Protein AF-A0A6A4GY81-F1 (afdb_monomer)

Mean predicted aligned error: 13.34 Å

Organism: NCBI:txid1447944

Radius of gyration: 25.25 Å; Cα contacts (8 Å, |Δi|>4): 95; chains: 1; bounding box: 74×43×61 Å

Sequence (152 aa):
MVQGQRKRLVINARKNVISGAVQDCKSGSLYVTAAQQQGLAISSLWHCDHGYKSLAEAHKPFQKLSAIEKQEMRDWLKGLDDFGIHVTHKIIIACANDILAERGSNETVRKTWIWKYMMHFPKLKTAPSEKKEVVQSPAKRDPVRLEKFSGL

Solvent-accessible surface area (backbone atoms only — not comparable to full-atom values): 9412 Å² total; per-residue (Å²): 140,64,69,70,63,52,54,52,50,53,53,50,52,52,52,52,43,53,53,49,30,48,49,39,36,74,75,70,42,54,60,65,58,25,19,58,79,56,75,44,58,50,68,59,53,52,40,50,68,73,64,51,68,52,71,74,59,67,46,51,83,77,42,94,62,54,76,64,56,56,46,54,54,46,56,52,50,49,50,38,42,77,72,70,44,76,41,29,66,65,58,56,42,48,55,56,30,50,58,30,47,77,71,70,42,92,62,73,74,52,75,72,50,51,56,56,54,42,68,75,41,78,82,66,74,62,48,79,74,74,82,72,74,81,76,83,75,92,76,81,86,80,81,84,77,90,78,86,93,80,88,132

pLDDT: mean 77.0, std 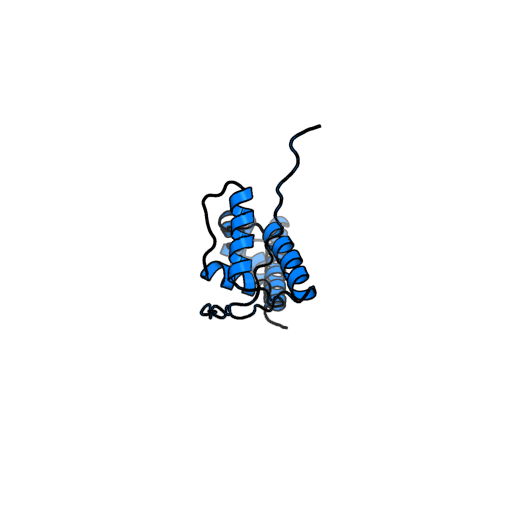18.36, range [30.58, 93.94]

Structure (mmCIF, N/CA/C/O backbone):
data_AF-A0A6A4GY81-F1
#
_entry.id   AF-A0A6A4GY81-F1
#
loop_
_atom_site.group_PDB
_atom_site.id
_atom_site.type_symbol
_atom_site.label_atom_id
_atom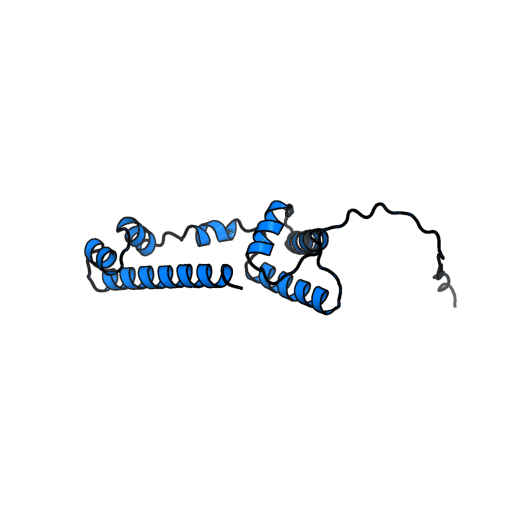_site.label_alt_id
_atom_site.label_comp_id
_atom_site.label_asym_id
_atom_site.label_entity_id
_atom_site.label_seq_id
_atom_site.pdbx_PDB_ins_code
_atom_site.Cartn_x
_atom_site.Cartn_y
_atom_site.Cartn_z
_atom_site.occupancy
_atom_site.B_iso_or_equiv
_atom_site.auth_seq_id
_atom_site.auth_comp_id
_atom_site.auth_asym_id
_atom_site.auth_atom_id
_atom_site.pdbx_PDB_model_num
ATOM 1 N N . MET A 1 1 ? -11.364 -6.048 -16.252 1.00 47.47 1 MET A N 1
ATOM 2 C CA . MET A 1 1 ? -11.069 -5.022 -15.219 1.00 47.47 1 MET A CA 1
ATOM 3 C C . MET A 1 1 ? -12.068 -5.167 -14.071 1.00 47.47 1 MET A C 1
ATOM 5 O O . MET A 1 1 ? -13.153 -4.642 -14.221 1.00 47.47 1 MET A O 1
ATOM 9 N N . VAL A 1 2 ? -11.807 -5.924 -12.988 1.00 54.62 2 VAL A N 1
ATOM 10 C CA . VAL A 1 2 ? -12.863 -6.119 -11.948 1.00 54.62 2 VAL A CA 1
ATOM 11 C C . VAL A 1 2 ? -12.344 -6.281 -10.503 1.00 54.62 2 VAL A C 1
ATOM 13 O O . VAL A 1 2 ? -12.930 -5.737 -9.572 1.00 54.62 2 VAL A O 1
ATOM 16 N N . GLN A 1 3 ? -11.219 -6.965 -10.264 1.00 51.91 3 GLN A N 1
ATOM 17 C CA . GLN A 1 3 ? -10.859 -7.398 -8.897 1.00 51.91 3 GLN A CA 1
ATOM 18 C C . GLN A 1 3 ? -10.304 -6.283 -7.981 1.00 51.91 3 GLN A C 1
ATOM 20 O O . GLN A 1 3 ? -10.626 -6.219 -6.794 1.00 51.91 3 GLN A O 1
ATOM 25 N N . GLY A 1 4 ? -9.495 -5.361 -8.520 1.00 57.28 4 GLY A N 1
ATOM 26 C CA . GLY A 1 4 ? -8.849 -4.305 -7.723 1.00 57.28 4 GLY A CA 1
ATOM 27 C C . GLY A 1 4 ? -9.811 -3.221 -7.220 1.00 57.28 4 GLY A C 1
ATOM 28 O O . GLY A 1 4 ? -9.680 -2.757 -6.088 1.00 57.28 4 GLY A O 1
ATOM 29 N N . GLN A 1 5 ? -10.802 -2.846 -8.034 1.00 59.72 5 GLN A N 1
ATOM 30 C CA . GLN A 1 5 ? -11.825 -1.862 -7.660 1.00 59.72 5 GLN A CA 1
ATOM 31 C C . GLN A 1 5 ? -12.788 -2.436 -6.618 1.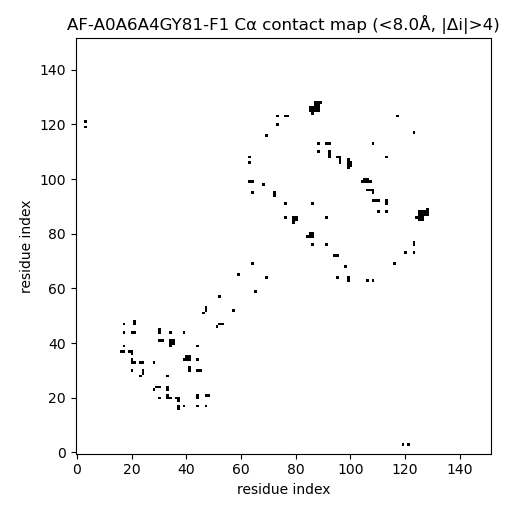00 59.72 5 GLN A C 1
ATOM 33 O O . GLN A 1 5 ? -13.040 -1.787 -5.606 1.00 59.72 5 GLN A O 1
ATOM 38 N N . ARG A 1 6 ? -13.221 -3.693 -6.788 1.00 67.56 6 ARG A N 1
ATOM 39 C CA . ARG A 1 6 ? -14.078 -4.390 -5.818 1.00 67.56 6 ARG A CA 1
ATOM 40 C C . ARG A 1 6 ? -13.444 -4.453 -4.428 1.00 67.56 6 ARG A C 1
ATOM 42 O O . ARG A 1 6 ? -14.098 -4.134 -3.443 1.00 67.56 6 ARG A O 1
ATOM 49 N N . LYS A 1 7 ? -12.152 -4.785 -4.336 1.00 69.88 7 LYS A N 1
ATOM 50 C CA . LYS A 1 7 ? -11.440 -4.840 -3.049 1.00 69.88 7 LYS A CA 1
ATOM 51 C C . LYS A 1 7 ? -11.381 -3.476 -2.350 1.00 69.88 7 LYS A C 1
ATOM 53 O O . LYS A 1 7 ? -11.562 -3.412 -1.139 1.00 69.88 7 LYS A O 1
ATOM 58 N N . ARG A 1 8 ? -11.159 -2.387 -3.097 1.00 72.00 8 ARG A N 1
ATOM 59 C CA . ARG A 1 8 ? -11.165 -1.019 -2.544 1.00 72.00 8 ARG A CA 1
ATOM 60 C C . ARG A 1 8 ? -12.550 -0.617 -2.040 1.00 72.00 8 ARG A C 1
ATOM 62 O O . ARG A 1 8 ? -12.645 -0.080 -0.944 1.00 72.00 8 ARG A O 1
ATOM 69 N N . LEU A 1 9 ? -13.600 -0.934 -2.798 1.00 76.06 9 LEU A N 1
ATOM 70 C CA . LEU A 1 9 ? -14.984 -0.677 -2.396 1.00 76.06 9 LEU A CA 1
ATOM 71 C C . LEU A 1 9 ? -15.335 -1.405 -1.096 1.00 76.06 9 LEU A C 1
ATOM 73 O O . LEU A 1 9 ? -15.856 -0.781 -0.182 1.00 76.06 9 LEU A O 1
ATOM 77 N N . VAL A 1 10 ? -14.967 -2.683 -0.969 1.00 82.19 10 VAL A N 1
ATOM 78 C CA . VAL A 1 10 ? -15.194 -3.463 0.261 1.00 82.19 10 VAL A CA 1
ATOM 79 C C . VAL A 1 10 ? -14.436 -2.876 1.456 1.00 82.19 10 VAL A C 1
ATOM 81 O O . VAL A 1 10 ? -14.988 -2.787 2.550 1.00 82.19 10 VAL A O 1
ATOM 84 N N . ILE A 1 11 ? -13.184 -2.443 1.266 1.00 79.81 11 ILE A N 1
ATOM 85 C CA . ILE A 1 11 ? -12.396 -1.806 2.334 1.00 79.81 11 ILE A CA 1
ATOM 86 C C . ILE A 1 11 ? -13.042 -0.486 2.773 1.00 79.81 11 ILE A C 1
ATOM 88 O O . ILE A 1 11 ? -13.163 -0.249 3.972 1.00 79.81 11 ILE A O 1
ATOM 92 N N . ASN A 1 12 ? -13.469 0.353 1.828 1.00 82.75 12 ASN A N 1
ATOM 93 C CA . ASN A 1 12 ? -14.123 1.625 2.138 1.00 82.75 12 ASN A CA 1
ATOM 94 C C . ASN A 1 12 ? -15.480 1.412 2.816 1.00 82.75 12 ASN A C 1
ATOM 96 O O . ASN A 1 12 ? -15.752 2.050 3.826 1.00 82.75 12 ASN A O 1
ATOM 100 N N . ALA A 1 13 ? -16.285 0.464 2.328 1.00 85.75 13 ALA A N 1
ATOM 101 C CA . ALA A 1 13 ? -17.547 0.092 2.956 1.00 85.75 13 ALA A CA 1
ATOM 102 C C . ALA A 1 13 ? -17.325 -0.344 4.410 1.00 85.75 13 ALA A C 1
ATOM 104 O O . ALA A 1 13 ? -17.958 0.185 5.317 1.00 85.75 13 ALA A O 1
ATOM 105 N N . ARG A 1 14 ? -16.345 -1.222 4.658 1.00 84.88 14 ARG A N 1
ATOM 106 C CA . ARG A 1 14 ? -16.007 -1.660 6.019 1.00 84.88 14 ARG A CA 1
ATOM 107 C C . ARG A 1 14 ? -15.552 -0.504 6.914 1.00 84.88 14 ARG A C 1
ATOM 109 O O . ARG A 1 14 ? -15.917 -0.476 8.083 1.00 84.88 14 ARG A O 1
ATOM 116 N N . LYS A 1 15 ? -14.767 0.442 6.389 1.00 85.75 15 LYS A N 1
ATOM 117 C CA . LYS A 1 15 ? -14.352 1.639 7.141 1.00 85.75 15 LYS A CA 1
ATOM 118 C C . LYS A 1 15 ? -15.545 2.505 7.541 1.00 85.75 15 LYS A C 1
ATOM 120 O O . LYS A 1 15 ? -15.596 2.942 8.684 1.00 85.75 15 LYS A O 1
ATOM 125 N N . ASN A 1 16 ? -16.498 2.704 6.634 1.00 88.75 16 ASN A N 1
ATOM 126 C CA . ASN A 1 16 ? -17.700 3.490 6.906 1.00 88.75 16 ASN A CA 1
ATOM 127 C C . ASN A 1 16 ? -18.565 2.832 7.989 1.00 88.75 16 ASN A C 1
ATOM 129 O O . ASN A 1 16 ? -18.971 3.507 8.925 1.00 88.75 16 ASN A O 1
ATOM 133 N N . VAL A 1 17 ? -18.765 1.513 7.904 1.00 90.56 17 VAL A N 1
ATOM 134 C CA . VAL A 1 17 ? -19.529 0.730 8.893 1.00 90.56 17 VAL A CA 1
ATOM 135 C C . VAL A 1 17 ? -18.899 0.825 10.290 1.00 90.56 17 VAL A C 1
ATOM 137 O O . VAL A 1 17 ? -19.594 1.074 11.269 1.00 90.56 17 VAL A O 1
ATOM 140 N N . ILE A 1 18 ? -17.570 0.697 10.393 1.00 88.06 18 ILE A N 1
ATOM 141 C CA . ILE A 1 18 ? -16.850 0.852 11.670 1.00 88.06 18 ILE A CA 1
ATOM 142 C C . ILE A 1 18 ? -16.957 2.288 12.194 1.00 88.06 18 ILE A C 1
ATOM 144 O O . ILE A 1 18 ? -17.191 2.485 13.381 1.00 88.06 18 ILE A O 1
ATOM 148 N N . SER A 1 19 ? -16.800 3.289 11.324 1.00 87.44 19 SER A N 1
ATOM 149 C CA . SER A 1 19 ? -16.911 4.697 11.715 1.00 87.44 19 SER A CA 1
ATOM 150 C C . SER A 1 19 ? -18.305 5.037 12.242 1.00 87.44 19 SER A C 1
ATOM 152 O O . SER A 1 19 ? -18.403 5.763 13.227 1.00 87.44 19 SER A O 1
ATOM 154 N N . GLY A 1 20 ? -19.357 4.507 11.610 1.00 90.38 20 GLY A N 1
ATOM 155 C CA . GLY A 1 20 ? -20.738 4.666 12.067 1.00 90.38 20 GLY A CA 1
ATOM 156 C C . GLY A 1 20 ? -20.939 4.047 13.447 1.00 90.38 20 GLY A C 1
ATOM 157 O O . GLY A 1 20 ? -21.312 4.747 14.377 1.00 90.38 20 GLY A O 1
ATOM 158 N N . ALA A 1 21 ? -20.540 2.785 13.624 1.00 90.50 21 ALA A N 1
ATOM 159 C CA . ALA A 1 21 ? -20.648 2.097 14.911 1.00 90.50 21 ALA A CA 1
ATOM 160 C C . ALA A 1 21 ? -19.901 2.815 16.055 1.00 90.50 21 ALA A C 1
ATOM 162 O O . ALA A 1 21 ? -20.374 2.858 17.188 1.00 90.50 21 ALA A O 1
ATOM 163 N N . VAL A 1 22 ? -18.728 3.396 15.775 1.00 90.06 22 VAL A N 1
ATOM 164 C CA . VAL A 1 22 ? -17.975 4.196 16.757 1.00 90.06 22 VAL A CA 1
ATOM 165 C C . VAL A 1 22 ? -18.722 5.487 17.108 1.00 90.06 22 VAL A C 1
ATOM 167 O O . VAL A 1 22 ? -18.735 5.893 18.269 1.00 90.06 22 VAL A O 1
ATOM 170 N N . GLN A 1 23 ? -19.351 6.145 16.130 1.00 90.31 23 GLN A N 1
ATOM 171 C CA . GLN A 1 23 ? -20.192 7.316 16.390 1.00 90.31 23 GLN A CA 1
ATOM 172 C C . GLN A 1 23 ? -21.431 6.954 17.214 1.00 90.31 23 GLN A C 1
ATOM 174 O O . GLN A 1 23 ? -21.744 7.678 18.157 1.00 90.31 23 GLN A O 1
ATOM 179 N N . ASP A 1 24 ? -22.064 5.816 16.934 1.00 90.44 24 ASP A N 1
ATOM 180 C CA . ASP A 1 24 ? -23.208 5.317 17.700 1.00 90.44 24 ASP A CA 1
ATOM 181 C C . ASP A 1 24 ? -22.819 5.104 19.173 1.00 90.44 24 ASP A C 1
ATOM 183 O O . ASP A 1 24 ? -23.519 5.579 20.071 1.00 90.44 24 ASP A O 1
ATOM 187 N N . CYS A 1 25 ? -21.651 4.504 19.442 1.00 88.44 25 CYS A N 1
ATOM 188 C CA . CYS A 1 25 ? -21.113 4.386 20.802 1.00 88.44 25 CYS A CA 1
ATOM 189 C C . CYS A 1 25 ? -20.886 5.751 21.468 1.00 88.44 25 CYS A C 1
ATOM 191 O O . CYS A 1 25 ? -21.260 5.952 22.622 1.00 88.44 25 CYS A O 1
ATOM 193 N N . LYS A 1 26 ? -20.325 6.720 20.736 1.00 89.81 26 LYS A N 1
ATOM 194 C CA . LYS A 1 26 ? -20.102 8.085 21.247 1.00 89.81 26 LYS A CA 1
ATOM 195 C C . LYS A 1 26 ? -21.401 8.842 21.521 1.00 89.81 26 LYS A C 1
ATOM 197 O O . LYS A 1 26 ? -21.423 9.691 22.405 1.00 89.81 26 LYS A O 1
ATOM 202 N N . SER A 1 27 ? -22.469 8.528 20.791 1.00 89.06 27 SER A N 1
ATOM 203 C CA . SER A 1 27 ? -23.808 9.091 20.999 1.00 89.06 27 SER A CA 1
ATOM 204 C C . SER A 1 27 ? -24.559 8.481 22.193 1.00 89.06 27 SER A C 1
ATOM 206 O O . SER A 1 27 ? -25.656 8.930 22.512 1.00 89.06 27 SER A O 1
ATOM 208 N N . GLY A 1 28 ? -23.966 7.491 22.874 1.00 88.31 28 GLY A N 1
ATOM 209 C CA . GLY A 1 28 ? -24.522 6.856 24.072 1.00 88.31 28 GLY A CA 1
ATOM 210 C C . GLY A 1 28 ? -25.039 5.431 23.859 1.00 88.31 28 GLY A C 1
ATOM 211 O O . GLY A 1 28 ? -25.575 4.838 24.795 1.00 88.31 28 GLY A O 1
ATOM 212 N N . SER A 1 29 ? -24.881 4.852 22.665 1.00 89.81 29 SER A N 1
ATOM 213 C CA . SER A 1 29 ? -25.249 3.451 22.434 1.00 89.81 29 SER A CA 1
ATOM 214 C C . SER A 1 29 ? -24.252 2.494 23.089 1.00 89.81 29 SER A C 1
ATOM 216 O O . SER A 1 29 ? -23.045 2.725 23.099 1.00 89.81 29 SER A O 1
ATOM 218 N N . LEU A 1 30 ? -24.743 1.360 23.589 1.00 90.44 30 LEU A N 1
ATOM 219 C CA . LEU A 1 30 ? -23.872 0.274 24.038 1.00 90.44 30 LEU A CA 1
ATOM 220 C C . LEU A 1 30 ? -23.153 -0.363 22.839 1.00 90.44 30 LEU A C 1
ATOM 222 O O . LEU A 1 30 ? -23.752 -0.543 21.776 1.00 90.44 30 LEU A O 1
ATOM 226 N N . TYR A 1 31 ? -21.906 -0.808 23.037 1.00 88.25 31 TYR A N 1
ATOM 227 C CA . TYR A 1 31 ? -21.113 -1.486 21.999 1.00 88.25 31 TYR A CA 1
ATOM 228 C C . TYR A 1 31 ? -21.837 -2.671 21.356 1.00 88.25 31 TYR A C 1
ATOM 230 O O . TYR A 1 31 ? -21.686 -2.907 20.162 1.00 88.25 31 TYR A O 1
ATOM 238 N N . VAL A 1 32 ? -22.616 -3.423 22.139 1.00 91.44 32 VAL A N 1
ATOM 239 C CA . VAL A 1 32 ? -23.379 -4.578 21.646 1.00 91.44 32 VAL A CA 1
ATOM 240 C C . VAL A 1 32 ? -24.412 -4.134 20.613 1.00 91.44 32 VAL A C 1
ATOM 242 O O . VAL A 1 32 ? -24.449 -4.681 19.514 1.00 91.44 32 VAL A O 1
ATOM 245 N N . THR A 1 33 ? -25.192 -3.103 20.939 1.00 91.56 33 THR A N 1
ATOM 246 C CA . THR A 1 33 ? -26.249 -2.562 20.080 1.00 91.56 33 THR A CA 1
ATOM 247 C C . THR A 1 33 ? -25.669 -1.937 18.814 1.00 91.56 33 THR A C 1
ATOM 249 O O . THR A 1 33 ? -26.100 -2.276 17.714 1.00 91.56 33 THR A O 1
ATOM 252 N N . ALA A 1 34 ? -24.640 -1.097 18.957 1.00 91.12 34 ALA A N 1
ATOM 253 C CA . ALA A 1 34 ? -23.968 -0.452 17.829 1.00 91.12 34 ALA A CA 1
ATOM 254 C C . ALA A 1 34 ? -23.310 -1.478 16.886 1.00 91.12 34 ALA A C 1
ATOM 256 O O . ALA A 1 34 ? -23.417 -1.380 15.664 1.00 91.12 34 ALA A O 1
ATOM 257 N N . ALA A 1 35 ? -22.669 -2.517 17.435 1.00 91.44 35 ALA A N 1
ATOM 258 C CA . ALA A 1 35 ? -22.069 -3.578 16.632 1.00 91.44 35 ALA A CA 1
ATOM 259 C C . ALA A 1 35 ? -23.127 -4.422 15.905 1.00 91.44 35 ALA A C 1
ATOM 261 O O . ALA A 1 35 ? -22.949 -4.727 14.727 1.00 91.44 35 ALA A O 1
ATOM 262 N N . GLN A 1 36 ? -24.235 -4.770 16.568 1.00 92.00 36 GLN A N 1
ATOM 263 C CA . GLN A 1 36 ? -25.322 -5.548 15.965 1.00 92.00 36 GLN A CA 1
ATOM 264 C C . GLN A 1 36 ? -26.012 -4.801 14.821 1.00 92.00 36 GLN A C 1
ATOM 266 O O . GLN A 1 36 ? -26.202 -5.383 13.755 1.00 92.00 36 GLN A O 1
ATOM 271 N N . GLN A 1 37 ? -26.323 -3.514 15.006 1.00 89.94 37 GLN A N 1
ATOM 272 C CA . GLN A 1 37 ? -26.940 -2.673 13.970 1.00 89.94 37 GLN A CA 1
ATOM 273 C C . GLN A 1 37 ? -26.091 -2.597 12.696 1.00 89.94 37 GLN A C 1
ATOM 275 O O . GLN A 1 37 ? -26.619 -2.554 11.589 1.00 89.94 37 GLN A O 1
ATOM 280 N N . GLN A 1 38 ? -24.769 -2.622 12.863 1.00 88.75 38 GLN A N 1
ATOM 281 C CA . GLN A 1 38 ? -23.792 -2.456 11.791 1.00 88.75 38 GLN A CA 1
ATOM 282 C C . GLN A 1 38 ? -23.212 -3.799 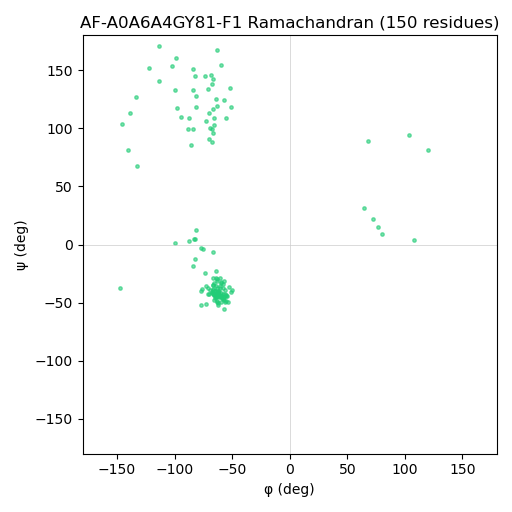11.294 1.00 88.75 38 GLN A C 1
ATOM 284 O O . GLN A 1 38 ? -22.351 -3.821 10.413 1.00 88.75 38 GLN A O 1
ATOM 289 N N . GLY A 1 39 ? -23.658 -4.937 11.844 1.00 89.31 39 GLY A N 1
ATOM 290 C CA . GLY A 1 39 ? -23.177 -6.272 11.468 1.00 89.31 39 GLY A CA 1
ATOM 291 C C . GLY A 1 39 ? -21.698 -6.527 11.795 1.00 89.31 39 GLY A C 1
ATOM 292 O O . GLY A 1 39 ? -21.008 -7.241 11.065 1.00 89.31 39 GLY A O 1
ATOM 293 N N . LEU A 1 40 ? -21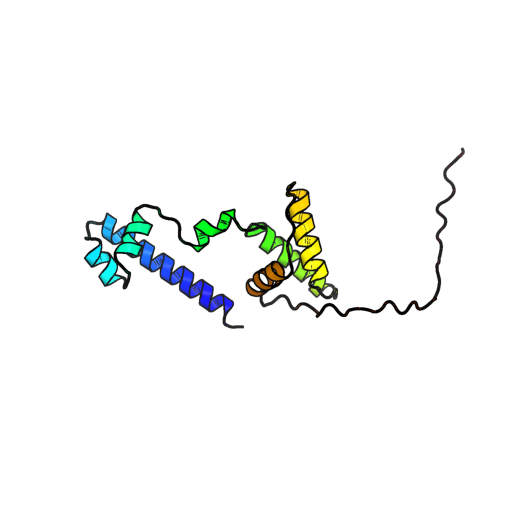.182 -5.922 12.866 1.00 88.69 40 LEU A N 1
ATOM 294 C CA . LEU A 1 40 ? -19.794 -6.039 13.312 1.00 88.69 40 LEU A CA 1
ATOM 295 C C . LEU A 1 40 ? -19.653 -6.994 14.500 1.00 88.69 40 LEU A C 1
ATOM 297 O O . LEU A 1 40 ? -20.544 -7.142 15.332 1.00 88.69 40 LEU A O 1
ATOM 301 N N . ALA A 1 41 ? -18.470 -7.592 14.637 1.00 89.94 41 ALA A N 1
ATOM 302 C CA . ALA A 1 41 ? -18.089 -8.235 15.887 1.00 89.94 41 ALA A CA 1
ATOM 303 C C . ALA A 1 41 ? -17.824 -7.167 16.963 1.00 89.94 41 ALA A C 1
ATOM 305 O O . ALA A 1 41 ? -17.084 -6.211 16.717 1.00 89.94 41 ALA A O 1
ATOM 306 N N . ILE A 1 42 ? -18.359 -7.371 18.170 1.00 90.81 42 ILE A N 1
ATOM 307 C CA . ILE A 1 42 ? -18.223 -6.438 19.305 1.00 90.81 42 ILE A CA 1
ATOM 308 C C . ILE A 1 42 ? -16.747 -6.151 19.609 1.00 90.81 42 ILE A C 1
ATOM 310 O O . ILE A 1 42 ? -16.356 -4.998 19.770 1.00 90.81 42 ILE A O 1
ATOM 314 N N . SER A 1 43 ? -15.903 -7.188 19.603 1.00 89.62 43 SER A N 1
ATOM 315 C CA . SER A 1 43 ? -14.459 -7.052 19.826 1.00 89.62 43 SER A CA 1
ATOM 316 C C . SER A 1 43 ? -13.780 -6.171 18.776 1.00 89.62 43 SER A C 1
ATOM 318 O O . SER A 1 43 ? -12.897 -5.386 19.107 1.00 89.62 43 SER A O 1
ATOM 320 N N . SER A 1 44 ? -14.211 -6.250 17.513 1.00 87.25 44 SER A N 1
ATOM 321 C CA . SER A 1 44 ? -13.670 -5.401 16.444 1.00 87.25 44 SER A CA 1
ATOM 322 C C . SER A 1 44 ? -14.025 -3.935 16.664 1.00 87.25 44 SER A C 1
ATOM 324 O O . SER A 1 44 ? -13.169 -3.076 16.473 1.00 87.25 44 SER A O 1
ATOM 326 N N . LEU A 1 45 ? -15.260 -3.655 17.088 1.00 89.06 45 LEU A N 1
ATOM 327 C CA . LEU A 1 45 ? -15.691 -2.299 17.411 1.00 89.06 45 LEU A CA 1
ATOM 328 C C . LEU A 1 45 ? -14.917 -1.740 18.609 1.00 89.06 45 LEU A C 1
ATOM 330 O O . LEU A 1 45 ? -14.392 -0.634 18.524 1.00 89.06 45 LEU A O 1
ATOM 334 N N . TRP A 1 46 ? -14.778 -2.531 19.676 1.00 90.25 46 TRP A N 1
ATOM 335 C CA . TRP A 1 46 ? -14.002 -2.158 20.858 1.00 90.25 46 TRP A CA 1
ATOM 336 C C . TRP A 1 46 ? -12.552 -1.809 20.497 1.00 90.25 46 TRP A C 1
ATOM 338 O O . TRP A 1 46 ? -12.080 -0.726 20.832 1.00 90.25 46 TRP A O 1
ATOM 348 N N . HIS A 1 47 ? -11.866 -2.667 19.732 1.00 88.12 47 HIS A N 1
ATOM 349 C CA . HIS A 1 47 ? -10.500 -2.399 19.277 1.00 88.12 47 HIS A CA 1
ATOM 350 C C . HIS A 1 47 ? -10.405 -1.107 18.454 1.00 88.12 47 HIS A C 1
ATOM 352 O O . HIS A 1 47 ? -9.514 -0.292 18.689 1.00 88.12 47 HIS A O 1
ATOM 358 N N . CYS A 1 48 ? -11.314 -0.897 17.501 1.00 84.81 48 CYS A N 1
ATOM 359 C CA . CYS A 1 48 ? -11.298 0.306 16.672 1.00 84.81 48 CYS A CA 1
ATOM 360 C C . CYS A 1 48 ? -11.554 1.587 17.478 1.00 84.81 48 CYS A C 1
ATOM 362 O O . CYS A 1 48 ? -10.882 2.587 17.235 1.00 84.81 48 CYS A O 1
ATOM 364 N N . ASP A 1 49 ? -12.474 1.551 18.440 1.00 87.00 49 ASP A N 1
ATOM 365 C CA . ASP A 1 49 ? -12.782 2.697 19.298 1.00 87.00 49 ASP A CA 1
ATOM 366 C C . ASP A 1 49 ? -11.610 3.063 20.228 1.00 87.00 49 ASP A C 1
ATOM 368 O O . ASP A 1 49 ? -11.295 4.235 20.410 1.00 87.00 49 ASP A O 1
ATOM 372 N N . HIS A 1 50 ? -10.861 2.061 20.697 1.00 88.06 50 HIS A N 1
ATOM 373 C CA . HIS A 1 50 ? -9.646 2.246 21.504 1.00 88.06 50 HIS A CA 1
ATOM 374 C C . HIS A 1 50 ? -8.396 2.564 20.660 1.00 88.06 50 HIS A C 1
ATOM 376 O O . HIS A 1 50 ? -7.268 2.505 21.150 1.00 88.06 50 HIS A O 1
ATOM 382 N N . GLY A 1 51 ? -8.570 2.890 19.375 1.00 83.00 51 GLY A N 1
ATOM 383 C CA . GLY A 1 51 ? -7.490 3.351 18.504 1.00 83.00 51 GLY A CA 1
ATOM 384 C C . GLY A 1 51 ? -6.554 2.252 17.996 1.00 83.00 51 GLY A C 1
ATOM 385 O O . GLY A 1 51 ? -5.483 2.562 17.462 1.00 83.00 51 GLY A O 1
ATOM 386 N N . TYR A 1 52 ? -6.930 0.972 18.109 1.00 84.50 52 TYR A N 1
ATOM 387 C CA . TYR A 1 52 ? -6.157 -0.093 17.477 1.00 84.50 52 TYR A CA 1
ATOM 388 C C . TYR A 1 52 ? -6.188 0.078 15.960 1.00 84.50 52 TYR A C 1
ATOM 390 O O . TYR A 1 52 ? -7.239 0.137 15.316 1.00 84.50 52 TYR A O 1
ATOM 398 N N . LYS A 1 53 ? -4.991 0.128 15.377 1.00 79.56 53 LYS A N 1
ATOM 399 C CA . LYS A 1 53 ? -4.807 0.243 13.933 1.00 79.56 53 LYS A CA 1
ATOM 400 C C . LYS A 1 53 ? -5.305 -1.022 13.250 1.00 79.56 53 LYS A C 1
ATOM 402 O O . LYS A 1 53 ? -5.071 -2.137 13.717 1.00 79.56 53 LYS A O 1
ATOM 407 N N . SER A 1 54 ? -5.923 -0.856 12.085 1.00 76.62 54 SER A N 1
ATOM 408 C CA . SER A 1 54 ? -6.239 -2.004 11.237 1.00 76.62 54 SER A CA 1
ATOM 409 C C . SER A 1 54 ? -4.958 -2.750 10.842 1.00 76.62 54 SER A C 1
ATOM 411 O O . SER A 1 54 ? -3.889 -2.147 10.739 1.00 76.62 54 SER A O 1
ATOM 413 N N . LEU A 1 55 ? -5.057 -4.048 10.532 1.00 76.62 55 LEU A N 1
ATOM 414 C CA . LEU A 1 55 ? -3.907 -4.838 10.064 1.00 76.62 55 LEU A CA 1
ATOM 415 C C . LEU A 1 55 ? -3.181 -4.154 8.891 1.00 76.62 55 LEU A C 1
ATOM 417 O O . LEU A 1 55 ? -1.955 -4.104 8.843 1.00 76.62 55 LEU A O 1
ATOM 421 N N . ALA A 1 56 ? -3.941 -3.568 7.961 1.00 73.44 56 ALA A N 1
ATOM 422 C CA . ALA A 1 56 ? -3.386 -2.847 6.821 1.00 73.44 56 ALA A CA 1
ATOM 423 C C . ALA A 1 56 ? -2.576 -1.607 7.238 1.00 73.44 56 ALA A C 1
ATOM 425 O O . ALA A 1 56 ? -1.560 -1.309 6.615 1.00 73.44 56 ALA A O 1
ATOM 426 N N . GLU A 1 57 ? -3.009 -0.890 8.274 1.00 75.12 57 GLU A N 1
ATOM 427 C CA . GLU A 1 57 ? -2.308 0.278 8.817 1.00 75.12 57 GLU A CA 1
ATOM 428 C C . GLU A 1 57 ? -1.108 -0.108 9.670 1.00 75.12 57 GLU A C 1
ATOM 430 O O . GLU A 1 57 ? -0.056 0.509 9.526 1.00 75.12 57 GLU A O 1
ATOM 435 N N . ALA A 1 58 ? -1.230 -1.156 10.484 1.00 79.31 58 ALA A N 1
ATOM 436 C CA . ALA A 1 58 ? -0.115 -1.723 11.234 1.00 79.31 58 ALA A CA 1
ATOM 437 C C . ALA A 1 58 ? 1.006 -2.218 10.302 1.00 79.31 58 ALA A C 1
ATOM 439 O O . ALA A 1 58 ? 2.180 -2.108 10.633 1.00 79.31 58 ALA A O 1
ATOM 440 N N . HIS A 1 59 ? 0.656 -2.693 9.101 1.00 78.50 59 HIS A N 1
ATOM 441 C CA . HIS A 1 59 ? 1.614 -3.137 8.088 1.00 78.50 59 HIS A CA 1
ATOM 442 C C . HIS A 1 59 ? 2.227 -2.010 7.238 1.00 78.50 59 HIS A C 1
ATOM 444 O O . HIS A 1 59 ? 3.189 -2.275 6.517 1.00 78.50 59 HIS A O 1
ATOM 450 N N . LYS A 1 60 ? 1.705 -0.770 7.278 1.00 76.94 60 LYS A N 1
ATOM 451 C CA . LYS A 1 60 ? 2.269 0.375 6.528 1.00 76.94 60 LYS A CA 1
ATOM 452 C C . LYS A 1 60 ? 3.766 0.617 6.796 1.00 76.94 60 LYS A C 1
ATOM 454 O O . LYS A 1 60 ? 4.483 0.726 5.805 1.00 76.94 60 LYS A O 1
ATOM 459 N N . PRO A 1 61 ? 4.258 0.677 8.052 1.00 73.19 61 PRO A N 1
ATOM 460 C CA . PRO A 1 61 ? 5.679 0.928 8.323 1.00 73.19 61 PRO A CA 1
ATOM 461 C C . PRO A 1 61 ? 6.611 -0.173 7.801 1.00 73.19 61 PRO A C 1
ATOM 463 O O . PRO A 1 61 ? 7.769 0.098 7.523 1.00 73.19 61 PRO A O 1
ATOM 466 N N . PHE A 1 62 ? 6.107 -1.394 7.607 1.00 75.31 62 PHE A N 1
ATOM 467 C CA . PHE A 1 62 ? 6.884 -2.519 7.080 1.00 75.31 62 PHE A CA 1
ATOM 468 C C . PHE A 1 62 ? 6.884 -2.588 5.543 1.00 75.31 62 PHE A C 1
ATOM 470 O O . PHE A 1 62 ? 7.395 -3.543 4.952 1.00 75.31 62 PHE A O 1
ATOM 477 N N . GLN A 1 63 ? 6.262 -1.621 4.858 1.00 83.50 63 GLN A N 1
ATOM 478 C CA . GLN A 1 63 ? 6.325 -1.557 3.402 1.00 83.50 63 GLN A CA 1
ATOM 479 C C . GLN A 1 63 ? 7.626 -0.895 2.961 1.00 83.50 63 GLN A C 1
ATOM 481 O O . GLN A 1 63 ? 7.916 0.225 3.357 1.00 83.50 63 GLN A O 1
ATOM 486 N N . LYS A 1 64 ? 8.357 -1.572 2.067 1.00 86.94 64 LYS A N 1
ATOM 487 C CA . LYS A 1 64 ? 9.617 -1.062 1.501 1.00 86.94 64 LYS A CA 1
ATOM 488 C C . LYS A 1 64 ? 9.463 0.310 0.841 1.00 86.94 64 LYS A C 1
ATOM 490 O O . LYS A 1 64 ? 10.269 1.191 1.078 1.00 86.94 64 LYS A O 1
ATOM 495 N N . LEU A 1 65 ? 8.400 0.470 0.054 1.00 88.19 65 LEU A N 1
ATOM 496 C CA . LEU A 1 65 ? 8.033 1.746 -0.551 1.00 88.19 65 LEU A CA 1
ATOM 497 C C . LEU A 1 65 ? 6.710 2.240 0.032 1.00 88.19 65 LEU A C 1
ATOM 499 O O . LEU A 1 65 ? 5.770 1.449 0.220 1.00 88.19 65 LEU A O 1
ATOM 503 N N . SER A 1 66 ? 6.639 3.546 0.257 1.00 87.62 66 SER A N 1
ATOM 504 C CA . SER A 1 66 ? 5.446 4.293 0.620 1.00 87.62 66 SER A CA 1
ATOM 505 C C . SER A 1 66 ? 4.387 4.230 -0.487 1.00 87.62 66 SER A C 1
ATOM 507 O O . SER A 1 66 ? 4.622 3.788 -1.615 1.00 87.62 66 SER A O 1
ATOM 509 N N . ALA A 1 67 ? 3.162 4.648 -0.164 1.00 85.56 67 ALA A N 1
ATOM 510 C CA . ALA A 1 67 ? 2.085 4.679 -1.151 1.00 85.56 67 ALA A CA 1
ATOM 511 C C . ALA A 1 67 ? 2.351 5.692 -2.281 1.00 85.56 67 ALA A C 1
ATOM 513 O O . ALA A 1 67 ? 1.948 5.428 -3.414 1.00 85.56 67 ALA A O 1
ATOM 514 N N . ILE A 1 68 ? 3.027 6.802 -1.961 1.00 87.50 68 ILE A N 1
ATOM 515 C CA . ILE A 1 68 ? 3.366 7.884 -2.895 1.00 87.50 68 ILE A CA 1
ATOM 516 C C . ILE A 1 68 ? 4.467 7.413 -3.844 1.00 87.50 68 ILE A C 1
ATOM 518 O O . ILE A 1 68 ? 4.245 7.389 -5.048 1.00 87.50 68 ILE A O 1
ATOM 522 N N . GLU A 1 69 ? 5.564 6.870 -3.309 1.00 90.38 69 GLU A N 1
ATOM 523 C CA . GLU A 1 69 ? 6.663 6.307 -4.114 1.00 90.38 69 GLU A CA 1
ATOM 524 C C . GLU A 1 69 ? 6.148 5.223 -5.074 1.00 90.38 69 GLU A C 1
ATOM 526 O O . GLU A 1 69 ? 6.477 5.190 -6.256 1.00 90.38 69 GLU A O 1
ATOM 531 N N . LYS A 1 70 ? 5.250 4.346 -4.601 1.00 90.50 70 LYS A N 1
ATOM 532 C CA . LYS A 1 70 ? 4.618 3.336 -5.464 1.00 90.50 70 LYS A CA 1
ATOM 533 C C . LYS A 1 70 ? 3.753 3.939 -6.568 1.00 90.50 70 LYS A C 1
ATOM 535 O O . LYS A 1 70 ? 3.523 3.249 -7.564 1.00 90.50 70 LYS A O 1
ATOM 540 N N . GLN A 1 71 ? 3.178 5.122 -6.361 1.00 88.94 71 GLN A N 1
ATOM 541 C CA . GLN A 1 71 ? 2.372 5.839 -7.349 1.00 88.94 71 GLN A CA 1
ATOM 542 C C . GLN A 1 71 ? 3.248 6.513 -8.392 1.00 88.94 71 GLN A C 1
ATOM 544 O O . GLN A 1 71 ? 3.079 6.208 -9.568 1.00 88.94 71 GLN A O 1
ATOM 549 N N . GLU A 1 72 ? 4.231 7.290 -7.964 1.00 90.56 72 GLU A N 1
ATOM 550 C CA . GLU A 1 72 ? 5.184 7.958 -8.853 1.00 90.56 72 GLU A CA 1
ATOM 551 C C . GLU A 1 72 ? 5.935 6.946 -9.723 1.00 90.56 72 GLU A C 1
ATOM 553 O O . GLU A 1 72 ? 5.961 7.072 -10.945 1.00 90.56 72 GLU A O 1
ATOM 558 N N . MET A 1 73 ? 6.417 5.855 -9.117 1.00 92.62 73 MET A N 1
ATOM 559 C CA . MET A 1 73 ? 7.056 4.754 -9.839 1.00 92.62 73 MET A CA 1
ATOM 560 C C . MET A 1 73 ? 6.149 4.173 -10.933 1.00 92.62 73 MET A C 1
ATOM 562 O O . MET A 1 73 ? 6.617 3.847 -12.017 1.00 92.62 73 MET A O 1
ATOM 566 N N . ARG A 1 74 ? 4.839 4.039 -10.693 1.00 91.06 74 ARG A N 1
ATOM 567 C CA . ARG A 1 74 ? 3.905 3.545 -11.722 1.00 91.06 74 ARG A CA 1
ATOM 568 C C . ARG A 1 74 ? 3.712 4.544 -12.836 1.00 91.06 74 ARG A C 1
ATOM 570 O O . ARG A 1 74 ? 3.589 4.113 -13.975 1.00 91.06 74 ARG A O 1
ATOM 577 N N . ASP A 1 75 ? 3.569 5.816 -12.498 1.00 89.56 75 ASP A N 1
ATOM 578 C CA . ASP A 1 75 ? 3.288 6.847 -13.489 1.00 89.56 75 ASP A CA 1
ATOM 579 C C . ASP A 1 75 ? 4.498 6.991 -14.420 1.00 89.56 75 ASP A C 1
ATOM 581 O O . ASP A 1 75 ? 4.335 7.018 -15.639 1.00 89.56 75 ASP A O 1
ATOM 585 N N . TRP A 1 76 ? 5.708 6.891 -13.863 1.00 90.62 76 TRP A N 1
ATOM 586 C CA . TRP A 1 76 ? 6.945 6.775 -14.629 1.00 90.62 76 TRP A CA 1
ATOM 587 C C . TRP A 1 76 ? 7.002 5.508 -15.499 1.00 90.62 76 TRP A C 1
ATOM 589 O O . TRP A 1 76 ? 7.225 5.598 -16.705 1.00 90.62 76 TRP A O 1
ATOM 599 N N . LEU A 1 77 ? 6.734 4.324 -14.929 1.00 89.38 77 LEU A N 1
ATOM 600 C CA . LEU A 1 77 ? 6.722 3.061 -15.685 1.00 89.38 77 LEU A CA 1
ATOM 601 C C . LEU A 1 77 ? 5.676 3.051 -16.804 1.00 89.38 77 LEU A C 1
ATOM 603 O O . LEU A 1 77 ? 5.907 2.472 -17.860 1.00 89.38 77 LEU A O 1
ATOM 607 N N . LYS A 1 78 ? 4.520 3.675 -16.576 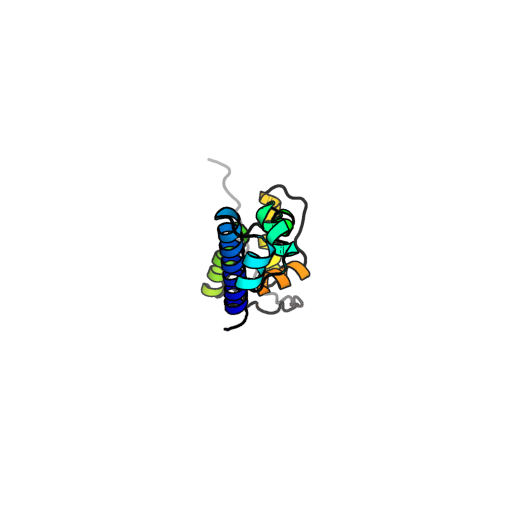1.00 87.00 78 LYS A N 1
ATOM 608 C CA . LYS A 1 78 ? 3.493 3.838 -17.601 1.00 87.00 78 LYS A CA 1
ATOM 609 C C . LYS A 1 78 ? 3.995 4.750 -18.719 1.00 87.00 78 LYS A C 1
ATOM 611 O O . LYS A 1 78 ? 3.817 4.403 -19.877 1.00 87.00 78 LYS A O 1
ATOM 616 N N . GLY A 1 79 ? 4.665 5.852 -18.377 1.00 86.50 79 GLY A N 1
ATOM 617 C CA . GLY A 1 79 ? 5.317 6.712 -19.362 1.00 86.50 79 GLY A CA 1
ATOM 618 C C . GLY A 1 79 ? 6.279 5.930 -20.257 1.00 86.50 79 GLY A C 1
ATOM 619 O O . GLY A 1 79 ? 6.219 6.066 -21.471 1.00 86.50 79 GLY A O 1
ATOM 620 N N . LEU A 1 80 ? 7.105 5.044 -19.686 1.00 85.69 80 LEU A N 1
ATOM 621 C CA . LEU A 1 80 ? 8.002 4.185 -20.472 1.00 85.69 80 LEU A CA 1
ATOM 622 C C . LEU A 1 80 ? 7.252 3.278 -21.459 1.00 85.69 80 LEU A C 1
ATOM 624 O O . LEU A 1 80 ? 7.668 3.170 -22.612 1.00 85.69 80 LEU A O 1
ATOM 628 N N . ASP A 1 81 ? 6.155 2.656 -21.023 1.00 83.31 81 ASP A N 1
ATOM 629 C CA . ASP A 1 81 ? 5.322 1.807 -21.887 1.00 83.31 81 ASP A CA 1
ATOM 630 C C . ASP A 1 81 ? 4.662 2.628 -23.009 1.00 83.31 81 ASP A C 1
ATOM 632 O O . ASP A 1 81 ? 4.660 2.202 -24.163 1.00 83.31 81 ASP A O 1
ATOM 636 N N . ASP A 1 82 ? 4.196 3.845 -22.698 1.00 82.62 82 ASP A N 1
ATOM 637 C CA . ASP A 1 82 ? 3.638 4.794 -23.672 1.00 82.62 82 ASP A CA 1
ATOM 638 C C . ASP A 1 82 ? 4.701 5.235 -24.713 1.00 82.62 82 ASP A C 1
ATOM 640 O O . ASP A 1 82 ? 4.369 5.478 -25.873 1.00 82.62 82 ASP A O 1
ATOM 644 N N . PHE A 1 83 ? 5.990 5.260 -24.343 1.00 86.19 83 PHE A N 1
ATOM 645 C CA . PHE A 1 83 ? 7.128 5.475 -25.255 1.00 86.19 83 PHE A CA 1
ATOM 646 C C . PHE A 1 83 ? 7.585 4.206 -26.004 1.00 86.19 83 PHE A C 1
ATOM 648 O O . PHE A 1 83 ? 8.587 4.237 -26.719 1.00 86.19 83 PHE A O 1
ATOM 655 N N . GLY A 1 84 ? 6.877 3.083 -25.857 1.00 81.06 84 GLY A N 1
ATOM 656 C CA . GLY A 1 84 ? 7.197 1.816 -26.521 1.00 81.06 84 GLY A CA 1
ATOM 657 C C . GLY A 1 84 ? 8.313 1.009 -25.849 1.00 81.06 84 GLY A C 1
ATOM 658 O O . GLY A 1 84 ? 8.763 0.002 -26.399 1.00 81.06 84 GLY A O 1
ATOM 659 N N . ILE A 1 85 ? 8.764 1.409 -24.657 1.00 82.00 85 ILE A N 1
ATOM 660 C CA . ILE A 1 85 ? 9.735 0.648 -23.869 1.00 82.00 85 ILE A CA 1
ATOM 661 C C . ILE A 1 85 ? 8.974 -0.354 -23.007 1.00 82.00 85 ILE A C 1
ATOM 663 O O . ILE A 1 85 ? 8.348 -0.007 -22.007 1.00 82.00 85 ILE A O 1
ATOM 667 N N . HIS A 1 86 ? 9.082 -1.635 -23.353 1.00 82.38 86 HIS A N 1
ATOM 668 C CA . HIS A 1 86 ? 8.442 -2.687 -22.575 1.00 82.38 86 HIS A CA 1
ATOM 669 C C . HIS A 1 86 ? 8.994 -2.772 -21.149 1.00 82.38 86 HIS A C 1
ATOM 671 O O . HIS A 1 86 ? 10.165 -3.091 -20.912 1.00 82.38 86 HIS A O 1
ATOM 677 N N . VAL A 1 87 ? 8.108 -2.571 -20.177 1.00 84.38 87 VAL A N 1
ATOM 678 C CA . VAL A 1 87 ? 8.449 -2.670 -18.760 1.00 84.38 87 VAL A CA 1
ATOM 679 C C . VAL A 1 87 ? 8.707 -4.130 -18.385 1.00 84.38 87 VAL A C 1
ATOM 681 O O . VAL A 1 87 ? 7.802 -4.966 -18.364 1.00 84.38 87 VAL A O 1
ATOM 684 N N . THR A 1 88 ? 9.955 -4.449 -18.042 1.00 86.06 88 THR A N 1
ATOM 685 C CA . THR A 1 88 ? 10.345 -5.776 -17.544 1.00 86.06 88 THR A CA 1
ATOM 686 C C . THR A 1 88 ? 10.437 -5.798 -16.020 1.00 86.06 88 THR A C 1
ATOM 688 O O . THR A 1 88 ? 10.630 -4.774 -15.364 1.00 86.06 88 THR A O 1
ATOM 691 N N . HIS A 1 89 ? 10.380 -6.994 -15.424 1.00 87.81 89 HIS A N 1
ATOM 692 C CA . HIS A 1 89 ? 10.572 -7.172 -13.975 1.00 87.81 89 HIS A CA 1
ATOM 693 C C . HIS A 1 89 ? 11.915 -6.622 -13.476 1.00 87.81 89 HIS A C 1
ATOM 695 O O . HIS A 1 89 ? 11.986 -6.144 -12.347 1.00 87.81 89 HIS A O 1
ATOM 701 N N . LYS A 1 90 ? 12.965 -6.663 -14.307 1.00 86.75 90 LYS A N 1
ATOM 702 C CA . LYS A 1 90 ? 14.285 -6.117 -13.963 1.00 86.75 90 LYS A CA 1
ATOM 703 C C . LYS A 1 90 ? 14.246 -4.598 -13.810 1.00 86.75 90 LYS A C 1
ATOM 705 O O . LYS A 1 90 ? 14.779 -4.097 -12.830 1.00 86.75 90 LYS A O 1
ATOM 710 N N . ILE A 1 91 ? 13.565 -3.899 -14.721 1.00 88.06 91 ILE A N 1
ATOM 711 C CA . ILE A 1 91 ? 13.392 -2.437 -14.664 1.00 88.06 91 ILE A CA 1
ATOM 712 C C . ILE A 1 91 ? 12.621 -2.046 -13.399 1.00 88.06 91 ILE A C 1
ATOM 714 O O . ILE A 1 91 ? 13.023 -1.134 -12.685 1.00 88.06 91 ILE A O 1
ATOM 718 N N . ILE A 1 92 ? 11.560 -2.791 -13.069 1.00 90.75 92 ILE A N 1
ATOM 719 C CA . ILE A 1 92 ? 10.777 -2.569 -11.843 1.00 90.75 92 ILE A CA 1
ATOM 720 C C . ILE A 1 92 ? 11.648 -2.751 -10.590 1.00 90.75 92 ILE A C 1
ATOM 722 O O . ILE A 1 92 ? 11.567 -1.938 -9.674 1.00 90.75 92 ILE A O 1
ATOM 726 N N . ILE A 1 93 ? 12.472 -3.806 -10.526 1.00 92.12 93 ILE A N 1
ATOM 727 C CA . ILE A 1 93 ? 13.384 -4.026 -9.389 1.00 92.12 93 ILE A CA 1
ATOM 728 C C . ILE A 1 93 ? 14.411 -2.904 -9.285 1.00 92.12 93 ILE A C 1
ATOM 730 O O . ILE A 1 93 ? 14.613 -2.401 -8.186 1.00 92.12 93 ILE A O 1
ATOM 734 N N . ALA A 1 94 ? 15.055 -2.551 -10.401 1.00 90.69 94 ALA A N 1
ATOM 735 C CA . ALA A 1 94 ? 16.088 -1.524 -10.438 1.00 90.69 94 ALA A CA 1
ATOM 736 C C . ALA A 1 94 ? 15.532 -0.202 -9.905 1.00 90.69 94 ALA A C 1
ATOM 738 O O . ALA A 1 94 ? 15.980 0.257 -8.866 1.00 90.69 94 ALA A O 1
ATOM 739 N N . CYS A 1 95 ? 14.434 0.283 -10.487 1.00 91.75 95 CYS A N 1
ATOM 740 C CA . CYS A 1 95 ? 13.797 1.527 -10.063 1.00 91.75 95 CYS A CA 1
ATOM 741 C C . CYS A 1 95 ? 13.379 1.511 -8.580 1.00 91.75 95 CYS A C 1
ATOM 743 O O . CYS A 1 95 ? 13.609 2.474 -7.855 1.00 91.75 95 CYS A O 1
ATOM 745 N N . ALA A 1 96 ? 12.812 0.405 -8.087 1.00 93.38 96 ALA A N 1
ATOM 746 C CA . ALA A 1 96 ? 12.455 0.302 -6.673 1.00 93.38 96 ALA A CA 1
ATOM 747 C C . ALA A 1 96 ? 13.679 0.288 -5.738 1.00 93.38 96 ALA A C 1
ATOM 749 O O . ALA A 1 96 ? 13.594 0.810 -4.629 1.00 93.38 96 ALA A O 1
ATOM 750 N N . ASN A 1 97 ? 14.792 -0.321 -6.156 1.00 93.94 97 ASN A N 1
ATOM 751 C CA . ASN A 1 97 ? 16.042 -0.304 -5.397 1.00 93.94 97 ASN A CA 1
ATOM 752 C C . ASN A 1 97 ? 16.724 1.065 -5.455 1.00 93.94 97 ASN A C 1
ATOM 754 O O . ASN A 1 97 ? 17.274 1.473 -4.443 1.00 93.94 97 ASN A O 1
ATOM 758 N N . ASP A 1 98 ? 16.640 1.777 -6.577 1.00 92.94 98 ASP A N 1
ATOM 759 C CA . ASP A 1 98 ? 17.181 3.130 -6.715 1.00 92.94 98 ASP A CA 1
ATOM 760 C C . ASP A 1 98 ? 16.475 4.087 -5.742 1.00 92.94 98 ASP A C 1
ATOM 762 O O . ASP A 1 98 ? 17.135 4.807 -5.001 1.00 92.94 98 ASP A O 1
ATOM 766 N N . ILE A 1 99 ? 15.140 4.006 -5.630 1.00 92.69 99 ILE A N 1
ATOM 767 C CA . ILE A 1 99 ? 14.369 4.775 -4.632 1.00 92.69 99 ILE A CA 1
ATOM 768 C C . ILE A 1 99 ? 14.807 4.430 -3.197 1.00 92.69 99 ILE A C 1
ATOM 770 O O . ILE A 1 99 ? 14.924 5.308 -2.343 1.00 92.69 99 ILE A O 1
ATOM 774 N N . LEU A 1 100 ? 15.048 3.146 -2.905 1.00 91.69 100 LEU A N 1
ATOM 775 C CA . LEU A 1 100 ? 15.516 2.714 -1.583 1.00 91.69 100 LEU A CA 1
ATOM 776 C C . LEU A 1 100 ? 16.935 3.212 -1.282 1.00 91.69 100 LEU A C 1
ATOM 778 O O . LEU A 1 100 ? 17.193 3.645 -0.158 1.00 91.69 100 LEU A O 1
ATOM 782 N N . ALA A 1 101 ? 17.826 3.167 -2.271 1.00 91.88 101 ALA A N 1
ATOM 783 C CA . ALA A 1 101 ? 19.203 3.626 -2.157 1.00 91.88 101 ALA A CA 1
ATOM 784 C C . ALA A 1 101 ? 19.271 5.143 -1.944 1.00 91.88 101 ALA A C 1
ATOM 786 O O . ALA A 1 101 ? 19.986 5.590 -1.051 1.00 91.88 101 ALA A O 1
ATOM 787 N N . GLU A 1 102 ? 18.460 5.918 -2.671 1.00 90.94 102 GLU A N 1
ATOM 788 C CA . GLU A 1 102 ? 18.341 7.374 -2.505 1.00 90.94 102 GLU A CA 1
ATOM 789 C C . GLU A 1 102 ? 17.878 7.749 -1.088 1.00 90.94 102 GLU A C 1
ATOM 791 O O . GLU A 1 102 ? 18.315 8.734 -0.498 1.00 90.94 102 GLU A O 1
ATOM 796 N N . ARG A 1 103 ? 17.035 6.907 -0.480 1.00 87.38 103 ARG A N 1
ATOM 797 C CA . ARG A 1 103 ? 16.593 7.055 0.913 1.00 87.38 103 ARG A CA 1
ATOM 798 C C . ARG A 1 103 ? 17.662 6.645 1.943 1.00 87.38 103 ARG A C 1
ATOM 800 O O . ARG A 1 103 ? 17.422 6.744 3.147 1.00 87.38 103 ARG A O 1
ATOM 807 N N . GLY A 1 104 ? 18.814 6.138 1.508 1.00 87.38 104 GLY A N 1
ATOM 808 C CA . GLY A 1 104 ? 19.852 5.590 2.382 1.00 87.38 104 GLY A CA 1
ATOM 809 C C . GLY A 1 104 ? 19.479 4.240 3.004 1.00 87.38 104 GLY A C 1
ATOM 810 O O . GLY A 1 104 ? 19.996 3.877 4.061 1.00 87.38 104 GLY A O 1
ATOM 811 N N . SER A 1 105 ? 18.550 3.493 2.397 1.00 88.38 105 SER A N 1
ATOM 812 C CA . SER A 1 105 ? 18.194 2.151 2.855 1.00 88.38 105 SER A CA 1
ATOM 813 C C . SER A 1 105 ? 19.154 1.106 2.290 1.00 88.38 105 SER A C 1
ATOM 815 O O . SER A 1 105 ? 19.372 1.034 1.086 1.00 88.38 105 SER A O 1
ATOM 817 N N . ASN A 1 106 ? 19.638 0.210 3.152 1.00 86.81 106 ASN A N 1
ATOM 818 C CA . ASN A 1 106 ? 20.422 -0.963 2.743 1.00 86.81 106 ASN A CA 1
ATOM 819 C C . ASN A 1 106 ? 19.543 -2.147 2.298 1.00 86.81 106 ASN A C 1
ATOM 821 O O . ASN A 1 106 ? 20.036 -3.251 2.052 1.00 86.81 106 ASN A O 1
ATOM 825 N N . GLU A 1 107 ? 18.223 -1.964 2.244 1.00 88.31 107 GLU A N 1
ATOM 826 C CA . GLU A 1 107 ? 17.309 -3.005 1.803 1.00 88.31 107 GLU A CA 1
ATOM 827 C C . GLU A 1 107 ? 17.179 -3.064 0.280 1.00 88.31 107 GLU A C 1
ATOM 829 O O . GLU A 1 107 ? 17.204 -2.056 -0.412 1.00 88.31 107 GLU A O 1
ATOM 834 N N . THR A 1 108 ? 16.899 -4.261 -0.241 1.00 90.00 108 THR A N 1
ATOM 835 C CA . THR A 1 108 ? 16.548 -4.462 -1.654 1.00 90.00 108 THR A CA 1
ATOM 836 C C . THR A 1 108 ? 15.184 -5.127 -1.807 1.00 90.00 108 THR A C 1
ATOM 838 O O . THR A 1 108 ? 14.714 -5.870 -0.930 1.00 90.00 108 THR A O 1
ATOM 841 N N . VAL A 1 109 ? 14.501 -4.864 -2.920 1.00 89.94 109 VAL A N 1
ATOM 842 C CA . VAL A 1 109 ? 13.286 -5.586 -3.305 1.00 89.94 109 VAL A CA 1
ATOM 843 C C . VAL A 1 109 ? 13.643 -6.906 -3.992 1.00 89.94 109 VAL A C 1
ATOM 845 O O . VAL A 1 109 ? 14.615 -7.019 -4.734 1.00 89.94 109 VAL A O 1
ATOM 848 N N . ARG A 1 110 ? 12.828 -7.940 -3.756 1.00 86.94 110 ARG A N 1
ATOM 849 C CA . ARG A 1 110 ? 12.975 -9.270 -4.376 1.00 86.94 110 ARG A CA 1
ATOM 850 C C . ARG A 1 110 ? 11.808 -9.571 -5.314 1.00 86.94 110 ARG A C 1
ATOM 852 O O . ARG A 1 110 ? 10.783 -8.897 -5.283 1.00 86.94 110 ARG A O 1
ATOM 859 N N . LYS A 1 111 ? 11.907 -10.658 -6.085 1.00 84.25 111 LYS A N 1
ATOM 860 C CA . LYS A 1 111 ? 10.874 -11.103 -7.044 1.00 84.25 111 LYS A CA 1
ATOM 861 C C . LYS A 1 111 ? 9.456 -11.180 -6.450 1.00 84.25 111 LYS A C 1
ATOM 863 O O . LYS A 1 111 ? 8.496 -10.766 -7.093 1.00 84.25 111 LYS A O 1
ATOM 868 N N . THR A 1 112 ? 9.313 -11.641 -5.205 1.00 85.00 112 THR A N 1
ATOM 869 C CA . THR A 1 112 ? 8.015 -11.707 -4.504 1.00 85.00 112 THR A CA 1
ATOM 870 C C . THR A 1 112 ? 7.391 -10.326 -4.282 1.00 85.00 112 THR A C 1
ATOM 872 O O . THR A 1 112 ? 6.169 -10.185 -4.271 1.00 85.00 112 THR A O 1
ATOM 875 N N . TRP A 1 113 ? 8.217 -9.291 -4.117 1.00 90.44 113 TRP A N 1
ATOM 876 C CA . TRP A 1 113 ? 7.746 -7.917 -3.977 1.00 90.44 113 TRP A CA 1
ATOM 877 C C . TRP A 1 113 ? 7.153 -7.395 -5.289 1.00 90.44 113 TRP A C 1
ATOM 879 O O . TRP A 1 113 ? 6.092 -6.781 -5.248 1.00 90.44 113 TRP A O 1
ATOM 889 N N . ILE A 1 114 ? 7.756 -7.723 -6.441 1.00 87.94 114 ILE A N 1
ATOM 890 C CA . ILE A 1 114 ? 7.232 -7.353 -7.771 1.00 87.94 114 ILE A CA 1
ATOM 891 C C . ILE A 1 114 ? 5.824 -7.900 -7.960 1.00 87.94 114 ILE A C 1
ATOM 893 O O . ILE A 1 114 ? 4.930 -7.165 -8.358 1.00 87.94 114 ILE A O 1
ATOM 897 N N . TRP A 1 115 ? 5.612 -9.177 -7.630 1.00 84.88 115 TRP A N 1
ATOM 898 C CA . TRP A 1 115 ? 4.292 -9.802 -7.718 1.00 84.88 115 TRP A CA 1
ATOM 899 C C . TRP A 1 115 ? 3.252 -9.016 -6.920 1.00 84.88 115 TRP A C 1
ATOM 901 O O . TRP A 1 115 ? 2.202 -8.655 -7.449 1.00 84.88 115 TRP A O 1
ATOM 911 N N . LYS A 1 116 ? 3.571 -8.671 -5.666 1.00 84.81 116 LYS A N 1
ATOM 912 C CA . LYS A 1 116 ? 2.693 -7.846 -4.827 1.00 84.81 116 LYS A CA 1
ATOM 913 C C . LYS A 1 116 ? 2.480 -6.452 -5.426 1.00 84.81 116 LYS A C 1
ATOM 915 O O . LYS A 1 116 ? 1.348 -5.983 -5.463 1.00 84.81 116 LYS A O 1
ATOM 920 N N . TYR A 1 117 ? 3.537 -5.808 -5.919 1.00 86.38 117 TYR A N 1
ATOM 921 C CA . TYR A 1 117 ? 3.478 -4.493 -6.558 1.00 86.38 117 TYR A CA 1
ATOM 922 C C . TYR A 1 117 ? 2.561 -4.499 -7.791 1.00 86.38 117 TYR A C 1
ATOM 924 O O . TYR A 1 117 ? 1.636 -3.695 -7.879 1.00 86.38 117 TYR A O 1
ATOM 932 N N . MET A 1 118 ? 2.732 -5.465 -8.691 1.00 84.56 118 MET A N 1
ATOM 933 C CA . MET A 1 118 ? 1.909 -5.614 -9.891 1.00 84.56 118 MET A CA 1
ATOM 934 C C . MET A 1 118 ? 0.444 -5.927 -9.568 1.00 84.56 118 MET A C 1
ATOM 936 O O . MET A 1 118 ? -0.451 -5.406 -10.231 1.00 84.56 118 MET A O 1
ATOM 940 N N . MET A 1 119 ? 0.165 -6.702 -8.513 1.00 82.31 119 MET A N 1
ATOM 941 C CA . MET A 1 119 ? -1.215 -6.927 -8.058 1.00 82.31 119 MET A CA 1
ATOM 942 C C . MET A 1 119 ? -1.920 -5.630 -7.642 1.00 82.31 119 MET A C 1
ATOM 944 O O . MET A 1 119 ? -3.144 -5.533 -7.757 1.00 82.31 119 MET A O 1
ATOM 948 N N . HIS A 1 120 ? -1.180 -4.625 -7.164 1.00 79.19 120 HIS A N 1
ATOM 949 C CA . HIS A 1 120 ? -1.754 -3.316 -6.862 1.00 79.19 120 HIS A CA 1
ATOM 950 C C . HIS A 1 120 ? -2.077 -2.506 -8.127 1.00 79.19 120 HIS A C 1
ATOM 952 O O . HIS A 1 120 ? -2.985 -1.669 -8.082 1.00 79.19 120 HIS A O 1
ATOM 958 N N . PHE A 1 121 ? -1.404 -2.787 -9.249 1.00 81.81 121 PHE A N 1
ATOM 959 C CA . PHE A 1 121 ? -1.491 -2.027 -10.498 1.00 81.81 121 PHE A CA 1
ATOM 960 C C . PHE A 1 121 ? -1.680 -2.941 -11.719 1.00 81.81 121 PHE A C 1
ATOM 962 O O . PHE A 1 121 ? -0.826 -2.992 -12.599 1.00 81.81 121 PHE A O 1
ATOM 969 N N . PRO A 1 122 ? -2.837 -3.619 -11.839 1.00 72.81 122 PRO A N 1
ATOM 970 C CA . PRO A 1 122 ? -3.072 -4.631 -12.875 1.00 72.81 122 PRO A CA 1
ATOM 971 C C . PRO A 1 122 ? -3.115 -4.083 -14.312 1.00 72.81 122 PRO A C 1
ATOM 973 O O . PRO A 1 122 ? -3.245 -4.858 -15.252 1.00 72.81 122 PRO A O 1
ATOM 976 N N . LYS A 1 123 ? -3.072 -2.756 -14.493 1.00 72.94 123 LYS A N 1
ATOM 977 C CA . LYS A 1 123 ? -3.010 -2.109 -15.812 1.00 72.94 123 LYS A CA 1
ATOM 978 C C . LYS A 1 123 ? -1.584 -2.023 -16.370 1.00 72.94 123 LYS A C 1
ATOM 980 O O . LYS A 1 123 ? -1.447 -1.834 -17.570 1.00 72.94 123 LYS A O 1
ATOM 985 N N . LEU A 1 124 ? -0.557 -2.162 -15.527 1.00 71.69 124 LEU A N 1
ATOM 986 C CA . LEU A 1 124 ? 0.831 -2.265 -15.974 1.00 71.69 124 LEU A CA 1
ATOM 987 C C . LEU A 1 124 ? 1.024 -3.645 -16.608 1.00 71.69 124 LEU A C 1
ATOM 989 O O . LEU A 1 124 ? 1.042 -4.661 -15.909 1.00 71.69 124 LEU A O 1
ATOM 993 N N . LYS A 1 125 ? 1.126 -3.691 -17.937 1.00 66.75 125 LYS A N 1
ATOM 994 C CA . LYS A 1 125 ? 1.496 -4.909 -18.657 1.00 66.75 125 LYS A CA 1
ATOM 995 C C . LYS A 1 125 ? 3.014 -5.026 -18.59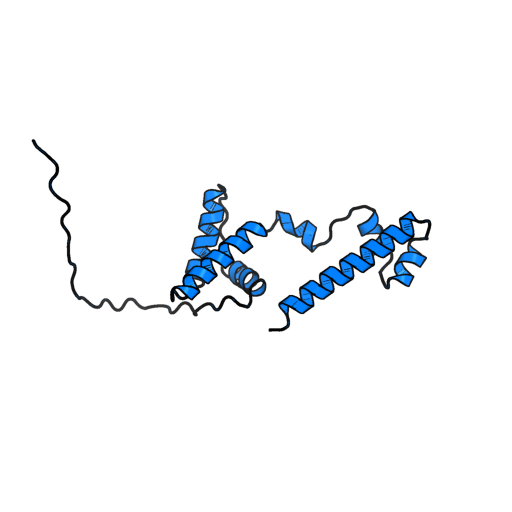8 1.00 66.75 125 LYS A C 1
ATOM 997 O O . LYS A 1 125 ? 3.713 -4.148 -19.079 1.00 66.75 125 LYS A O 1
ATOM 1002 N N . THR A 1 126 ? 3.532 -6.088 -17.987 1.00 64.69 126 THR A N 1
ATOM 1003 C CA . THR A 1 126 ? 4.974 -6.358 -18.035 1.00 64.69 126 THR A CA 1
ATOM 1004 C C . THR A 1 126 ? 5.268 -7.406 -19.086 1.00 64.69 126 THR A C 1
ATOM 1006 O O . THR A 1 126 ? 4.636 -8.466 -19.069 1.00 64.69 126 THR A O 1
ATOM 1009 N N . ALA A 1 127 ? 6.267 -7.161 -19.928 1.00 57.56 127 ALA A N 1
ATOM 1010 C CA . ALA A 1 127 ? 6.811 -8.212 -20.771 1.00 57.56 127 ALA A CA 1
ATOM 1011 C C . ALA A 1 127 ? 7.521 -9.259 -19.887 1.00 57.56 127 ALA A C 1
ATOM 1013 O O . ALA A 1 127 ? 8.222 -8.887 -18.930 1.00 57.56 127 ALA A O 1
ATOM 1014 N N . PRO A 1 128 ? 7.363 -10.566 -20.166 1.00 53.25 128 PRO A N 1
ATOM 1015 C CA . PRO A 1 128 ? 8.232 -11.582 -19.592 1.00 53.25 128 PRO A CA 1
ATOM 1016 C C . PRO A 1 128 ? 9.688 -11.189 -19.856 1.00 53.25 128 PRO A C 1
ATOM 1018 O O . PRO A 1 128 ? 10.032 -10.782 -20.962 1.00 53.25 128 PRO A O 1
ATOM 1021 N N . SER A 1 129 ? 10.554 -11.285 -18.847 1.00 50.56 129 SER A N 1
ATOM 1022 C CA . SER A 1 129 ? 11.989 -11.124 -19.082 1.00 50.56 129 SER A CA 1
ATOM 1023 C C . SER A 1 129 ? 12.451 -12.304 -19.933 1.00 50.56 129 SER A C 1
ATOM 1025 O O . SER A 1 129 ? 12.756 -13.362 -19.383 1.00 50.56 129 SER A O 1
ATOM 1027 N N . GLU A 1 130 ? 12.524 -12.136 -21.250 1.00 43.50 130 GLU A N 1
ATOM 1028 C CA . GLU A 1 130 ? 13.270 -13.061 -22.094 1.00 43.50 130 GLU A CA 1
ATOM 1029 C C . GLU A 1 130 ? 14.708 -13.109 -21.579 1.00 43.50 130 GLU A C 1
ATOM 1031 O O . GLU A 1 130 ? 15.381 -12.086 -21.401 1.00 43.50 130 GLU A O 1
ATOM 1036 N N . LYS A 1 131 ? 15.176 -14.318 -21.268 1.00 40.22 131 LYS A N 1
ATOM 1037 C CA . LYS A 1 131 ? 16.601 -14.568 -21.109 1.00 40.22 131 LYS A CA 1
ATOM 1038 C C . LYS A 1 131 ? 17.184 -14.472 -22.512 1.00 40.22 131 LYS A C 1
ATOM 1040 O O . LYS A 1 131 ? 17.194 -15.460 -23.233 1.00 40.22 131 LYS A O 1
ATOM 1045 N N . LYS A 1 132 ? 17.614 -13.282 -22.925 1.00 38.94 132 LYS A N 1
ATOM 1046 C CA . LYS A 1 132 ? 18.466 -13.181 -24.105 1.00 38.94 132 LYS A CA 1
ATOM 1047 C C . LYS A 1 132 ?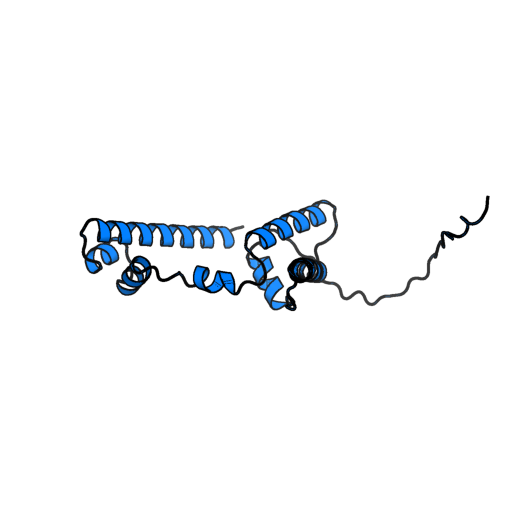 19.784 -13.867 -23.751 1.00 38.94 132 LYS A C 1
ATOM 1049 O O . LYS A 1 132 ? 20.583 -13.306 -23.002 1.00 38.94 132 LYS A O 1
ATOM 1054 N N . GLU A 1 133 ? 19.982 -15.089 -24.243 1.00 34.78 133 GLU A N 1
ATOM 1055 C CA . GLU A 1 133 ? 21.325 -15.510 -24.624 1.00 34.78 133 GLU A CA 1
ATOM 1056 C C . GLU A 1 133 ? 21.856 -14.411 -25.539 1.00 34.78 133 GLU A C 1
ATOM 1058 O O . GLU A 1 133 ? 21.245 -14.062 -26.551 1.00 34.78 133 GLU A O 1
ATOM 1063 N N . VAL A 1 134 ? 22.940 -13.775 -25.106 1.00 36.53 134 VAL A N 1
ATOM 1064 C CA . VAL A 1 134 ? 23.672 -12.816 -25.919 1.00 36.53 134 VAL A CA 1
ATOM 1065 C C . VAL A 1 134 ? 24.305 -13.619 -27.050 1.00 36.53 134 VAL A C 1
ATOM 1067 O O . VAL A 1 134 ? 25.433 -14.085 -26.939 1.00 36.53 134 VAL A O 1
ATOM 1070 N N . VAL A 1 135 ? 23.569 -13.798 -28.145 1.00 36.97 135 VAL A N 1
ATOM 1071 C CA . VAL A 1 135 ? 24.187 -14.054 -29.441 1.00 36.97 135 VAL A CA 1
ATOM 1072 C C . VAL A 1 135 ? 24.864 -12.743 -29.818 1.00 36.97 135 VAL A C 1
ATOM 1074 O O . VAL A 1 135 ? 24.214 -11.769 -30.200 1.00 36.97 135 VAL A O 1
ATOM 1077 N N . GLN A 1 136 ? 26.178 -12.690 -29.603 1.00 37.97 136 GLN A N 1
ATOM 1078 C CA . GLN A 1 136 ? 27.034 -11.644 -30.144 1.00 37.97 136 GLN A CA 1
ATOM 1079 C C . GLN A 1 136 ? 26.847 -11.626 -31.664 1.00 37.97 136 GLN A C 1
ATOM 1081 O O . GLN A 1 136 ? 27.294 -12.538 -32.353 1.00 37.97 136 GLN A O 1
ATOM 1086 N N . SER A 1 137 ? 26.189 -10.595 -32.190 1.00 30.58 137 SER A N 1
ATOM 1087 C CA . SER A 1 137 ? 26.268 -10.274 -33.613 1.00 30.58 137 SER A CA 1
ATOM 1088 C C . SER A 1 137 ? 27.308 -9.162 -33.778 1.00 30.58 137 SER A C 1
ATOM 1090 O O . SER A 1 137 ? 27.137 -8.089 -33.187 1.00 30.58 137 SER A O 1
ATOM 1092 N N . PRO A 1 138 ? 28.422 -9.391 -34.495 1.00 41.44 138 PRO A N 1
ATOM 1093 C CA . PRO A 1 138 ? 29.465 -8.397 -34.657 1.00 41.44 138 PRO A CA 1
ATOM 1094 C C . PRO A 1 138 ? 29.085 -7.473 -35.814 1.00 41.44 138 PRO A C 1
ATOM 1096 O O . PRO A 1 138 ? 29.291 -7.802 -36.978 1.00 41.44 138 PRO A O 1
ATOM 1099 N N . ALA A 1 139 ? 28.546 -6.294 -35.517 1.00 36.31 139 ALA A N 1
ATOM 1100 C CA . ALA A 1 139 ? 28.410 -5.258 -36.532 1.00 36.31 139 ALA A CA 1
ATOM 1101 C C . ALA A 1 139 ? 28.605 -3.865 -35.930 1.00 36.31 139 ALA A C 1
ATOM 1103 O O . ALA A 1 139 ? 27.715 -3.304 -35.303 1.00 36.31 139 ALA A O 1
ATOM 1104 N N . LYS A 1 140 ? 29.804 -3.338 -36.205 1.00 37.12 140 LYS A N 1
ATOM 1105 C CA . LYS A 1 140 ? 30.194 -1.922 -36.228 1.00 37.12 140 LYS A CA 1
ATOM 1106 C C . LYS A 1 140 ? 30.211 -1.197 -34.878 1.00 37.12 140 LYS A C 1
ATOM 1108 O O . LYS A 1 140 ? 29.274 -0.522 -34.474 1.00 37.12 140 LYS A O 1
ATOM 1113 N N . ARG A 1 141 ? 31.380 -1.277 -34.233 1.00 37.41 141 ARG A N 1
ATOM 1114 C CA . ARG A 1 141 ? 31.876 -0.215 -33.351 1.00 37.41 141 ARG A CA 1
ATOM 1115 C C . ARG A 1 141 ? 32.181 1.009 -34.219 1.00 37.41 141 ARG A C 1
ATOM 1117 O O . ARG A 1 141 ? 33.092 0.931 -35.037 1.00 37.41 141 ARG A O 1
ATOM 1124 N N . ASP A 1 142 ? 31.470 2.107 -34.004 1.00 43.06 142 ASP A N 1
ATOM 1125 C CA . ASP A 1 142 ? 31.968 3.449 -34.312 1.00 43.06 142 ASP A CA 1
ATOM 1126 C C . ASP A 1 142 ? 32.598 4.015 -33.031 1.00 43.06 142 ASP A C 1
ATOM 1128 O O . ASP A 1 142 ? 31.877 4.275 -32.064 1.00 43.06 142 ASP A O 1
ATOM 1132 N N . PRO A 1 143 ? 33.930 4.173 -32.947 1.00 44.41 143 PRO A N 1
ATOM 1133 C CA . PRO A 1 143 ? 34.547 4.892 -31.848 1.00 44.41 143 PRO A CA 1
ATOM 1134 C C . PRO A 1 143 ? 34.636 6.382 -32.200 1.00 44.41 143 PRO A C 1
ATOM 1136 O O . PRO A 1 143 ? 35.573 6.815 -32.872 1.00 44.41 143 PRO A O 1
ATOM 1139 N N . VAL A 1 144 ? 33.703 7.192 -31.694 1.00 40.28 144 VAL A N 1
ATOM 1140 C CA . VAL A 1 144 ? 33.932 8.640 -31.579 1.00 40.28 144 VAL A CA 1
ATOM 1141 C C . VAL A 1 144 ? 35.033 8.842 -30.534 1.00 40.28 144 VAL A C 1
ATOM 1143 O O . VAL A 1 144 ? 34.805 8.757 -29.330 1.00 40.28 144 VAL A O 1
ATOM 1146 N N . ARG A 1 145 ? 36.263 9.043 -31.017 1.00 38.56 145 ARG A N 1
ATOM 1147 C CA . ARG A 1 145 ? 37.421 9.481 -30.229 1.00 38.56 145 ARG A CA 1
ATOM 1148 C C . ARG A 1 145 ? 37.171 10.904 -29.718 1.00 38.56 145 ARG A C 1
ATOM 1150 O O . ARG A 1 145 ? 37.241 11.849 -30.497 1.00 38.56 145 ARG A O 1
ATOM 1157 N N . LEU A 1 146 ? 36.939 11.055 -28.416 1.00 42.03 146 LEU A N 1
ATOM 1158 C CA . LEU A 1 146 ? 37.138 12.319 -27.702 1.00 42.03 146 LEU A CA 1
ATOM 1159 C C . LEU A 1 146 ? 38.603 12.395 -27.266 1.00 42.03 146 LEU A C 1
ATOM 1161 O O . LEU A 1 146 ? 38.958 11.994 -26.167 1.00 42.03 146 LEU A O 1
ATOM 1165 N N . GLU A 1 147 ? 39.451 12.885 -28.160 1.00 40.91 147 GLU A N 1
ATOM 1166 C CA . GLU A 1 147 ? 40.804 13.337 -27.845 1.00 40.91 147 GLU A CA 1
ATOM 1167 C C . GLU A 1 147 ? 40.980 14.691 -28.531 1.00 40.91 147 GLU A C 1
ATOM 1169 O O . GLU A 1 147 ? 40.755 14.776 -29.742 1.00 40.91 147 GLU A O 1
ATOM 1174 N N . LYS A 1 148 ? 41.396 15.696 -27.744 1.00 40.53 148 LYS A N 1
ATOM 1175 C CA . LYS A 1 148 ? 41.839 17.070 -28.081 1.00 40.53 148 LYS A CA 1
ATOM 1176 C C . LYS A 1 148 ? 40.994 18.179 -27.450 1.00 40.53 148 LYS A C 1
ATOM 1178 O O . LYS A 1 148 ? 40.203 18.821 -28.124 1.00 40.53 148 LYS A O 1
ATOM 1183 N N . PHE A 1 149 ? 41.291 18.478 -26.188 1.00 42.97 149 PHE A N 1
ATOM 1184 C CA . PHE A 1 149 ? 41.392 19.864 -25.722 1.00 42.97 149 PHE A CA 1
ATOM 1185 C C . PHE A 1 149 ? 42.571 19.968 -24.751 1.00 42.97 149 PHE A C 1
ATOM 1187 O O . PHE A 1 149 ? 42.407 19.933 -23.537 1.00 42.97 149 PHE A O 1
ATOM 1194 N N . SER A 1 150 ? 43.766 20.083 -25.331 1.00 36.69 150 SER A N 1
ATOM 1195 C CA . SER A 1 150 ? 44.970 20.556 -24.652 1.00 3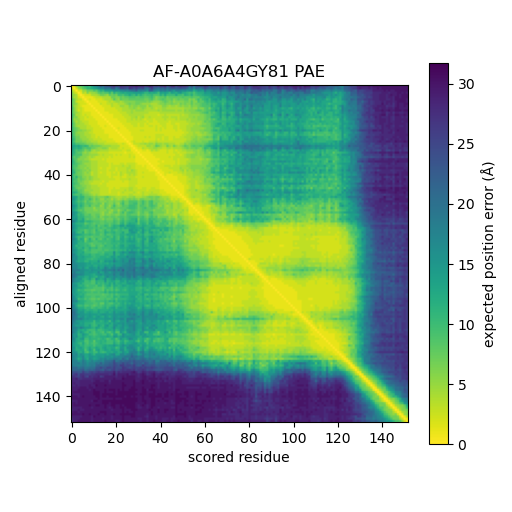6.69 150 SER A CA 1
ATOM 1196 C C . SER A 1 150 ? 45.705 21.478 -25.622 1.00 36.69 150 SER A C 1
ATOM 1198 O O . SER A 1 150 ? 46.192 21.009 -26.650 1.00 36.69 150 SER A O 1
ATOM 1200 N N . GLY A 1 151 ? 45.776 22.767 -25.290 1.00 41.91 151 GLY A N 1
ATOM 1201 C CA . GLY A 1 151 ? 46.697 23.729 -25.897 1.00 41.91 151 GLY A CA 1
ATOM 1202 C C . GLY A 1 151 ? 46.077 24.689 -26.910 1.00 41.91 151 GLY A C 1
ATOM 1203 O O . GLY A 1 151 ? 46.013 24.372 -28.095 1.00 41.91 151 GLY A O 1
ATOM 1204 N N . LEU A 1 152 ? 45.694 25.872 -26.429 1.00 38.22 152 LEU A N 1
ATOM 1205 C CA . LEU A 1 152 ? 46.204 27.169 -26.890 1.00 38.22 152 LEU A CA 1
ATOM 1206 C C . LEU A 1 152 ? 46.030 28.188 -25.759 1.00 38.22 152 LEU A C 1
ATOM 1208 O O . LEU A 1 152 ? 44.929 28.204 -25.165 1.00 38.22 152 LEU A O 1
#

InterPro domains:
  IPR006600 HTH CenpB-type DNA-binding domain [PF03221] (71-118)
  IPR006600 HTH CenpB-type DNA-binding domain [PS51253] (57-127)

Foldseek 3Di:
DPDLVVVVVVVVLVVVLLVQLLVCVVVPDDLVVSCVVSVHDSVVSVCVNVPNDDPVRVCQVVDLDHPVLLVVLVVVLVVCVVVVNAAAPVNSQVSSVVVCVVVVHPDGDDPVVSVVSCVNPVVRDHDYPPPPPPPDDDDDDDDPDPDDDDDD

Secondary structure (DSSP, 8-state):
--HHHHHHHHHHHHHHHHHHHHHHHHTT--HHHHHHHTT--HHHHHHHHTTPPPHHHHTGGG-SS-HHHHHHHHHHHHHHHHTT---BHHHHHHHHHHHHHHTT------HHHHHHHHHH-TT-PPBP------------------------

Nearest PDB structures (foldseek):
  7svw-assembly1_B  TM=3.817E-01  e=3.273E-01  [Scytonema hofmanni] UTEX 2349
  8rkv-assembly1_R  TM=3.837E-01  e=1.357E+00  Scytonema hofmannii
  7tjk-assembly1_I  TM=3.990E-01  e=3.778E+00  Saccharomyces cerevisiae
  9bcx-assembly1_I  TM=3.918E-01  e=4.234E+00  Saccharomyces cerevisiae
  7tjj-assembly1_I  TM=3.732E-01  e=7.478E+00  Saccharomyces cerevisiae